Protein AF-A0A8D8NHU2-F1 (afdb_monomer)

InterPro domains:
  IPR006640 SprT-like [PF10263] (31-107)
  IPR044245 SprT-like domain-containing protein Spartan [PTHR21220] (20-112)

Nearest PDB structures (foldseek):
  6mdx-assembly1_A  TM=8.837E-01  e=3.643E-07  Homo sapiens
  6mdw-assembly1_A  TM=8.976E-01  e=1.066E-06  Homo sapiens
  8iu2-assembly1_A  TM=3.558E-01  e=1.413E+00  Homo sapiens
  8vwj-assembly1_S  TM=2.965E-01  e=3.163E+00  Autographa californica multiple nucleopolyhedrovirus

Organism: Culex pipiens (NCBI:txid7175)

Sequence (117 aa):
AQEYFIEELQTYVDPENNFEWKFVEVMPDLKAMFLRLDELFFQSRFKTKNFRVLWSQAIGKECTNRNFNDPTDGRYTIVLNETLLALRPRIEIISILLHEMIHAFLKLEGVQESNNG

Secondary structure (DSSP, 8-state):
------GGGGGGS-TT--GGGGS--SS--HHHHHHHHHHHHSTTTTTTS-EEEEEES-S-TT-SEEEEE-TTT--EEEEEEHHHHTTS-HHHHHHHHHHHHHHHHHHHTTPPPSS--

pLDDT: mean 77.93, std 16.71, range [37.31, 93.62]

Mean predicted aligned error: 9.89 Å

Foldseek 3Di:
DDDPPDVVVCVVVPPVPPCLQQDLDQDDDLVVLLCVCCVPPVVVPCVVAQEEEEEDCPPDPPDQWDWDQDPPPRYIYIYGYCVVPSRGGNNVVSVVSVVVVVVVNCVVVVHDDPDHD

Solvent-accessible surface area (backbone atoms only — not comparable to full-atom values): 7124 Å² total; per-residue (Å²): 129,88,71,86,78,60,68,74,62,45,76,78,44,62,88,85,66,65,62,69,55,68,37,60,48,77,67,68,64,56,58,62,51,51,55,50,48,27,52,75,77,49,77,43,61,57,78,85,47,69,66,46,63,47,79,33,74,84,51,59,97,89,43,65,57,51,59,47,60,41,91,86,78,62,29,43,34,44,34,37,18,38,82,76,47,39,80,35,34,44,49,60,57,51,52,53,52,52,53,54,46,50,58,53,48,39,52,73,73,68,51,85,70,94,65,88,108

Structure (mmCIF, N/CA/C/O backbone):
data_AF-A0A8D8NHU2-F1
#
_entry.id   AF-A0A8D8NHU2-F1
#
loop_
_atom_site.group_PDB
_atom_site.id
_atom_site.type_symbol
_atom_site.label_atom_id
_atom_site.label_alt_id
_atom_site.label_comp_id
_atom_site.label_asym_id
_atom_site.label_entity_id
_atom_site.label_seq_id
_atom_site.pdbx_PDB_ins_code
_atom_site.Cartn_x
_atom_site.Cartn_y
_atom_site.Cartn_z
_atom_site.occupancy
_atom_site.B_iso_or_equiv
_atom_site.auth_seq_id
_atom_site.auth_comp_id
_atom_site.auth_asym_id
_atom_site.auth_atom_id
_atom_site.pdbx_PDB_model_num
ATOM 1 N N . ALA A 1 1 ? 23.444 -23.519 4.426 1.00 37.31 1 ALA A N 1
ATOM 2 C CA . ALA A 1 1 ? 22.601 -23.015 5.524 1.00 37.31 1 ALA A CA 1
ATOM 3 C C . ALA A 1 1 ? 21.164 -23.268 5.107 1.00 37.31 1 ALA A C 1
ATOM 5 O O . ALA A 1 1 ? 20.836 -22.918 3.983 1.00 37.31 1 ALA A O 1
ATOM 6 N N . GLN A 1 2 ? 20.384 -23.990 5.913 1.00 41.81 2 GLN A N 1
ATOM 7 C CA . GLN A 1 2 ? 18.985 -24.299 5.608 1.00 41.81 2 GLN A CA 1
ATOM 8 C C . GLN A 1 2 ? 18.198 -22.989 5.566 1.00 41.81 2 GLN A C 1
ATOM 10 O O . GLN A 1 2 ? 18.001 -22.354 6.599 1.00 41.81 2 GLN A O 1
ATOM 15 N N . GLU A 1 3 ? 17.814 -22.565 4.365 1.00 42.53 3 GLU A N 1
ATOM 16 C CA . GLU A 1 3 ? 16.749 -21.584 4.200 1.00 42.53 3 GLU A CA 1
ATOM 17 C C . GLU A 1 3 ? 15.507 -22.154 4.885 1.00 42.53 3 GLU A C 1
ATOM 19 O O . GLU A 1 3 ? 15.159 -23.320 4.688 1.00 42.53 3 GLU A O 1
ATOM 24 N N . TYR A 1 4 ? 14.894 -21.352 5.754 1.00 46.06 4 TYR A N 1
ATOM 25 C CA . TYR A 1 4 ? 13.641 -21.682 6.417 1.00 46.06 4 TYR A CA 1
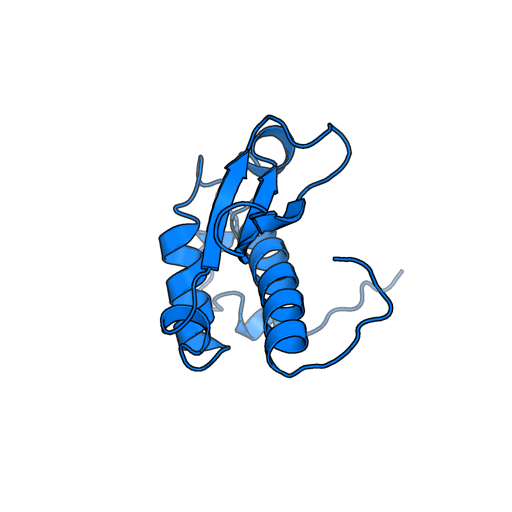ATOM 26 C C . TYR A 1 4 ? 12.557 -21.800 5.344 1.00 46.06 4 TYR A C 1
ATOM 28 O O . TYR A 1 4 ? 11.934 -20.821 4.942 1.00 46.06 4 TYR A O 1
ATOM 36 N N . PHE A 1 5 ? 12.406 -23.013 4.827 1.00 42.97 5 PHE A N 1
ATOM 37 C CA . PHE A 1 5 ? 11.417 -23.376 3.832 1.00 42.97 5 PHE A CA 1
ATOM 38 C C . PHE A 1 5 ? 10.072 -23.505 4.548 1.00 42.97 5 PHE A C 1
ATOM 40 O O . PHE A 1 5 ? 9.805 -24.505 5.210 1.00 42.97 5 PHE A O 1
ATOM 47 N N . ILE A 1 6 ? 9.265 -22.446 4.496 1.00 47.88 6 ILE A N 1
ATOM 48 C CA . ILE A 1 6 ? 7.920 -22.426 5.076 1.00 47.88 6 ILE A CA 1
ATOM 49 C C . ILE A 1 6 ? 6.957 -22.918 3.997 1.00 47.88 6 ILE A C 1
ATOM 51 O O . ILE A 1 6 ? 6.620 -22.184 3.067 1.00 47.88 6 ILE A O 1
ATOM 55 N N . GLU A 1 7 ? 6.543 -24.177 4.114 1.00 46.25 7 GLU A N 1
ATOM 56 C CA . GLU A 1 7 ? 5.639 -24.855 3.176 1.00 46.25 7 GLU A CA 1
ATOM 57 C C . GLU A 1 7 ? 4.301 -24.108 3.033 1.00 46.25 7 GLU A C 1
ATOM 59 O O . GLU A 1 7 ? 3.756 -24.009 1.937 1.00 46.25 7 GLU A O 1
ATOM 64 N N . GLU A 1 8 ? 3.813 -23.467 4.102 1.00 52.50 8 GLU A N 1
ATOM 65 C CA . GLU A 1 8 ? 2.536 -22.746 4.077 1.00 52.50 8 GLU A CA 1
ATOM 66 C C . GLU A 1 8 ? 2.543 -21.515 3.156 1.00 52.50 8 GLU A C 1
ATOM 68 O O . GLU A 1 8 ? 1.491 -21.151 2.619 1.00 52.50 8 GLU A O 1
ATOM 73 N N . LEU A 1 9 ? 3.712 -20.908 2.900 1.00 45.75 9 LEU A N 1
ATOM 74 C CA . LEU A 1 9 ? 3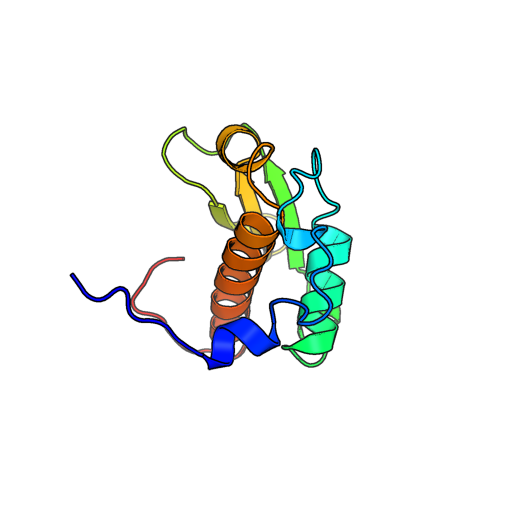.843 -19.803 1.942 1.00 45.75 9 LEU A CA 1
ATOM 75 C C . LEU A 1 9 ? 3.660 -20.267 0.491 1.00 45.75 9 LEU A C 1
ATOM 77 O O . LEU A 1 9 ? 3.298 -19.448 -0.353 1.00 45.75 9 LEU A O 1
ATOM 81 N N . GLN A 1 10 ? 3.828 -21.564 0.194 1.00 46.00 10 GLN A N 1
ATOM 82 C CA . GLN A 1 10 ? 3.517 -22.109 -1.130 1.00 46.00 10 GLN A CA 1
ATOM 83 C C . GLN A 1 10 ? 2.018 -22.100 -1.421 1.00 46.00 10 GLN A C 1
ATOM 85 O O . GLN A 1 10 ? 1.632 -22.040 -2.574 1.00 46.00 10 GLN A O 1
ATOM 90 N N . THR A 1 11 ? 1.149 -22.073 -0.413 1.00 45.34 11 THR A N 1
ATOM 91 C CA . THR A 1 11 ? -0.307 -22.031 -0.637 1.00 45.34 11 THR A CA 1
ATOM 92 C C . THR A 1 11 ? -0.771 -20.700 -1.246 1.00 45.34 11 THR A C 1
ATOM 94 O O . THR A 1 11 ? -1.815 -20.642 -1.890 1.00 45.34 11 THR A O 1
ATOM 97 N N . TYR A 1 12 ? 0.018 -19.632 -1.074 1.00 48.94 12 TYR A N 1
ATOM 98 C CA . TYR A 1 12 ? -0.173 -18.340 -1.748 1.00 48.94 12 TYR A CA 1
ATOM 99 C C . TYR A 1 12 ? 0.592 -18.237 -3.077 1.00 48.94 12 TYR A C 1
ATOM 101 O O . TYR A 1 12 ? 0.391 -17.281 -3.825 1.00 48.94 12 TYR A O 1
ATOM 109 N N . VAL A 1 13 ? 1.456 -19.210 -3.378 1.00 51.03 13 VAL A N 1
ATOM 110 C CA . VAL A 1 13 ? 2.155 -19.362 -4.656 1.00 51.03 13 VAL A CA 1
ATOM 111 C C . VAL A 1 13 ? 1.388 -20.403 -5.458 1.00 51.03 13 VAL A C 1
ATOM 113 O O . VAL A 1 13 ? 1.553 -21.596 -5.252 1.00 51.03 13 VAL A O 1
ATOM 116 N N . ASP A 1 14 ? 0.526 -19.933 -6.352 1.00 50.50 14 ASP A N 1
ATOM 117 C CA . ASP A 1 14 ? -0.308 -20.757 -7.230 1.00 50.50 14 ASP A CA 1
ATOM 118 C C . ASP A 1 14 ? 0.359 -22.100 -7.645 1.00 50.50 14 ASP A C 1
ATOM 120 O O . ASP A 1 14 ? 1.341 -22.094 -8.403 1.00 50.50 14 ASP A O 1
ATOM 124 N N . PRO A 1 15 ? -0.139 -23.254 -7.151 1.00 49.38 15 PRO A N 1
ATOM 125 C CA . PRO A 1 15 ? 0.436 -24.566 -7.438 1.00 49.38 15 PRO A CA 1
ATOM 126 C C . PRO A 1 15 ? 0.261 -24.991 -8.904 1.00 49.38 15 PRO A C 1
ATOM 128 O O . PRO A 1 15 ? 0.925 -25.934 -9.337 1.00 49.38 15 PRO A O 1
ATOM 131 N N . GLU A 1 16 ? -0.558 -24.284 -9.696 1.00 56.72 16 GLU A N 1
ATOM 132 C CA . GLU A 1 16 ? -0.659 -24.484 -11.148 1.00 56.72 16 GLU A CA 1
ATOM 133 C C . GLU A 1 16 ? 0.517 -23.865 -11.926 1.00 56.72 16 GLU A C 1
ATOM 135 O O . GLU A 1 16 ? 0.559 -23.937 -13.155 1.00 56.72 16 GLU A O 1
ATOM 140 N N . ASN A 1 17 ? 1.521 -23.314 -11.229 1.00 49.09 17 ASN A N 1
ATOM 141 C CA . ASN A 1 17 ? 2.738 -22.762 -11.827 1.00 49.09 17 ASN A CA 1
ATOM 142 C C . ASN A 1 17 ? 2.442 -21.599 -12.789 1.00 49.09 17 ASN A C 1
ATOM 144 O O . ASN A 1 17 ? 3.105 -21.430 -13.817 1.00 49.09 17 ASN A O 1
ATOM 148 N N . ASN A 1 18 ? 1.445 -20.778 -12.461 1.00 52.25 18 ASN A N 1
ATOM 149 C CA . ASN A 1 18 ? 1.209 -19.556 -13.202 1.00 52.25 18 ASN A CA 1
ATOM 150 C C . ASN A 1 18 ? 2.345 -18.571 -12.883 1.00 52.25 18 ASN A C 1
ATOM 152 O O . ASN A 1 18 ? 2.461 -18.065 -11.771 1.00 52.25 18 ASN A O 1
ATOM 156 N N . PHE A 1 19 ? 3.245 -18.328 -13.836 1.00 53.91 19 PHE A N 1
ATOM 157 C CA . PHE A 1 19 ? 4.436 -17.490 -13.636 1.00 53.91 19 PHE A CA 1
ATOM 158 C C . PHE A 1 19 ? 4.109 -16.008 -13.366 1.00 53.91 19 PHE A C 1
ATOM 160 O O . PHE A 1 19 ? 5.025 -15.258 -13.029 1.00 53.91 19 PHE A O 1
ATOM 167 N N . GLU A 1 20 ? 2.835 -15.598 -13.465 1.00 56.44 20 GLU A N 1
ATOM 168 C CA . GLU A 1 20 ? 2.280 -14.244 -13.232 1.00 56.44 20 GLU A CA 1
ATOM 169 C C . GLU A 1 20 ? 2.912 -13.510 -12.031 1.00 56.44 20 GLU A C 1
ATOM 171 O O . GLU A 1 20 ? 3.274 -12.341 -12.129 1.00 56.44 20 GLU A O 1
ATOM 176 N N . TRP A 1 21 ? 3.141 -14.204 -10.912 1.00 55.09 21 TRP A N 1
ATOM 177 C CA . TRP A 1 21 ? 3.675 -13.636 -9.661 1.00 55.09 21 TRP A CA 1
ATOM 178 C C . TRP A 1 21 ? 5.167 -13.273 -9.724 1.00 55.09 21 TRP A C 1
ATOM 180 O O . TRP A 1 21 ? 5.645 -12.446 -8.941 1.00 55.09 21 TRP A O 1
ATOM 190 N N . LYS A 1 22 ? 5.904 -13.906 -10.646 1.00 57.19 22 LYS A N 1
ATOM 191 C CA . LYS A 1 22 ? 7.327 -13.658 -10.921 1.00 57.19 22 LYS A CA 1
ATOM 192 C C . LYS A 1 22 ? 7.528 -12.631 -12.034 1.00 57.19 22 LYS A C 1
ATOM 194 O O . LYS A 1 22 ? 8.656 -12.170 -12.208 1.00 57.19 22 LYS A O 1
ATOM 199 N N . PHE A 1 23 ? 6.481 -12.279 -12.787 1.00 61.19 23 PHE A N 1
ATOM 200 C CA . PHE A 1 23 ? 6.604 -11.244 -13.805 1.00 61.19 23 PHE A CA 1
ATOM 201 C C . PHE A 1 23 ? 6.788 -9.877 -13.149 1.00 61.19 23 PHE A C 1
ATOM 203 O O . PHE A 1 23 ? 6.170 -9.533 -12.136 1.00 61.19 23 PHE A O 1
ATOM 210 N N . VAL A 1 24 ? 7.682 -9.101 -13.753 1.00 58.94 24 VAL A N 1
ATOM 211 C CA . VAL A 1 24 ? 7.808 -7.676 -13.481 1.00 58.94 24 VAL A CA 1
ATOM 212 C C . VAL A 1 24 ? 6.639 -7.007 -14.188 1.00 58.94 24 VAL A C 1
ATOM 214 O O . VAL A 1 24 ? 6.634 -6.871 -15.411 1.00 58.94 24 VAL A O 1
ATOM 217 N N . GLU A 1 25 ? 5.621 -6.643 -13.420 1.00 61.41 25 GLU A N 1
ATOM 218 C CA . GLU A 1 25 ? 4.555 -5.777 -13.901 1.00 61.41 25 GLU A CA 1
ATOM 219 C C . GLU A 1 25 ? 5.042 -4.333 -13.760 1.00 61.41 25 GLU A C 1
ATOM 221 O O . GLU A 1 25 ? 5.389 -3.890 -12.665 1.00 61.41 25 GLU A O 1
ATOM 226 N N . VAL A 1 26 ? 5.123 -3.599 -14.872 1.00 59.19 26 VAL A N 1
ATOM 227 C CA . VAL A 1 26 ? 5.523 -2.189 -14.835 1.00 59.19 26 VAL A CA 1
ATOM 228 C C . VAL A 1 26 ? 4.389 -1.402 -14.180 1.00 59.19 26 VAL A C 1
ATOM 230 O O . VAL A 1 26 ? 3.341 -1.221 -14.790 1.00 59.19 26 VAL A O 1
ATOM 233 N N . MET A 1 27 ? 4.611 -0.933 -12.948 1.00 66.38 27 MET A N 1
ATOM 234 C CA . MET A 1 27 ? 3.669 -0.124 -12.159 1.00 66.38 27 MET A CA 1
ATOM 235 C C . MET A 1 27 ? 2.287 -0.778 -11.955 1.00 66.38 27 MET A C 1
ATOM 237 O O . MET A 1 27 ? 1.293 -0.302 -12.511 1.00 66.38 27 MET A O 1
ATOM 241 N N . PRO A 1 28 ? 2.179 -1.825 -11.116 1.00 76.00 28 PRO A N 1
ATOM 242 C CA . PRO A 1 28 ? 0.886 -2.433 -10.829 1.00 76.00 28 PRO A CA 1
ATOM 243 C C . PRO A 1 28 ? -0.059 -1.434 -10.143 1.00 76.00 28 PRO A C 1
ATOM 245 O O . PRO A 1 28 ? 0.371 -0.530 -9.408 1.00 76.00 28 PRO A O 1
ATOM 248 N N . ASP A 1 29 ? -1.364 -1.606 -10.370 1.00 86.81 29 ASP A N 1
ATOM 249 C CA . ASP A 1 29 ? -2.407 -0.783 -9.752 1.00 86.81 29 ASP A CA 1
ATOM 250 C C . ASP A 1 29 ? -2.485 -1.062 -8.241 1.00 86.81 29 ASP A C 1
ATOM 252 O O . ASP A 1 29 ? -3.199 -1.954 -7.771 1.00 86.81 29 ASP A O 1
ATOM 256 N N . LEU A 1 30 ? -1.751 -0.261 -7.461 1.00 88.75 30 LEU A N 1
ATOM 257 C CA . LEU A 1 30 ? -1.706 -0.378 -6.003 1.00 88.75 30 LEU A CA 1
ATOM 258 C C . LEU A 1 30 ? -3.075 -0.244 -5.353 1.00 88.75 30 LEU A C 1
ATOM 260 O O . LEU A 1 30 ? -3.323 -0.877 -4.327 1.00 88.75 30 LEU A O 1
ATOM 264 N N . LYS A 1 31 ? -3.971 0.568 -5.921 1.00 89.88 31 LYS A N 1
ATOM 265 C CA . LYS A 1 31 ? -5.302 0.758 -5.348 1.00 89.88 31 LYS A CA 1
ATOM 266 C C . LYS A 1 31 ? -6.126 -0.512 -5.517 1.00 89.88 31 LYS A C 1
ATOM 268 O O . LYS A 1 31 ? -6.771 -0.938 -4.560 1.00 89.88 31 LYS A O 1
ATOM 273 N N . ALA A 1 32 ? -6.088 -1.127 -6.697 1.00 89.44 32 ALA A N 1
ATOM 274 C CA . ALA A 1 32 ? -6.754 -2.403 -6.935 1.00 89.44 32 ALA A CA 1
ATOM 275 C C . ALA A 1 32 ? -6.177 -3.514 -6.042 1.00 89.44 32 ALA A C 1
ATOM 277 O O . ALA A 1 32 ? -6.942 -4.244 -5.408 1.00 89.44 32 ALA A O 1
ATOM 278 N N . MET A 1 33 ? -4.846 -3.595 -5.922 1.00 89.62 33 MET A N 1
ATOM 279 C CA . MET A 1 33 ? -4.177 -4.550 -5.031 1.00 89.62 33 MET A CA 1
ATOM 280 C C . MET A 1 33 ? -4.603 -4.361 -3.574 1.00 89.62 33 MET A C 1
ATOM 282 O O . MET A 1 33 ? -5.017 -5.321 -2.930 1.00 89.62 33 MET A O 1
ATOM 286 N N . PHE A 1 34 ? -4.572 -3.126 -3.072 1.00 92.19 34 PHE A N 1
ATOM 287 C CA . PHE A 1 34 ? -4.987 -2.799 -1.710 1.00 92.19 34 PHE A CA 1
ATOM 288 C C . PHE A 1 34 ? -6.438 -3.205 -1.445 1.00 92.19 34 PHE A C 1
ATOM 290 O O . PHE A 1 34 ? -6.716 -3.873 -0.456 1.00 92.19 34 PHE A O 1
ATOM 297 N N . LEU A 1 35 ? -7.367 -2.854 -2.343 1.00 90.62 35 LEU A N 1
ATOM 298 C CA . LEU A 1 35 ? -8.781 -3.209 -2.189 1.00 90.62 35 LEU A CA 1
ATOM 299 C C . LEU A 1 35 ? -9.000 -4.725 -2.197 1.00 90.62 35 LEU A C 1
ATOM 301 O O . LEU A 1 35 ? -9.850 -5.222 -1.457 1.00 90.62 35 LEU A O 1
ATOM 305 N N . ARG A 1 36 ? -8.232 -5.456 -3.013 1.00 90.38 36 ARG A N 1
ATOM 306 C CA . ARG A 1 36 ? -8.294 -6.917 -3.060 1.00 90.38 36 ARG A CA 1
ATOM 307 C C . ARG A 1 36 ? -7.751 -7.548 -1.781 1.00 90.38 36 ARG A C 1
ATOM 309 O O . ARG A 1 36 ? -8.383 -8.451 -1.243 1.00 90.38 36 ARG A O 1
ATOM 316 N N . LEU A 1 37 ? -6.615 -7.069 -1.280 1.00 90.81 37 LEU A N 1
ATOM 317 C CA . LEU A 1 37 ? -6.033 -7.533 -0.018 1.00 90.81 37 LEU A CA 1
ATOM 318 C C . LEU A 1 37 ? -6.940 -7.202 1.179 1.00 90.81 37 LEU A C 1
ATOM 320 O O . LEU A 1 37 ? -7.111 -8.042 2.057 1.00 90.81 37 LEU A O 1
ATOM 324 N N . ASP A 1 38 ? -7.573 -6.024 1.194 1.00 93.62 38 ASP A N 1
ATOM 325 C CA . ASP A 1 38 ? -8.533 -5.616 2.231 1.00 93.62 38 ASP A CA 1
ATOM 326 C C . ASP A 1 38 ? -9.748 -6.553 2.272 1.00 93.62 38 ASP A C 1
ATOM 328 O O . ASP A 1 38 ? -10.177 -6.997 3.338 1.00 93.62 38 ASP A O 1
ATOM 332 N N . GLU A 1 39 ? -10.279 -6.911 1.103 1.00 91.38 39 GLU A N 1
ATOM 333 C CA . GLU A 1 39 ? -11.374 -7.873 0.993 1.00 91.38 39 GLU A CA 1
ATOM 334 C C . GLU A 1 39 ? -10.980 -9.273 1.484 1.00 91.38 39 GLU A C 1
ATOM 336 O O . GLU A 1 39 ? -11.748 -9.886 2.223 1.00 91.38 39 GLU A O 1
ATOM 341 N N . LEU A 1 40 ? -9.796 -9.763 1.103 1.00 89.88 40 LEU A N 1
ATOM 342 C CA . LEU A 1 40 ? -9.344 -11.121 1.421 1.00 89.88 40 LEU A CA 1
ATOM 343 C C . LEU A 1 40 ? -8.927 -11.298 2.886 1.00 89.88 40 LEU A C 1
ATOM 345 O O . LEU A 1 40 ? -9.266 -12.312 3.493 1.00 89.88 40 LEU A O 1
ATOM 349 N N . PHE A 1 41 ? -8.187 -10.339 3.447 1.00 92.06 41 PHE A N 1
ATOM 350 C CA . PHE A 1 41 ? -7.486 -10.525 4.724 1.00 92.06 41 PHE A CA 1
ATOM 351 C C . PHE A 1 41 ? -7.993 -9.631 5.854 1.00 92.06 41 PHE A C 1
ATOM 353 O O . PHE A 1 41 ? -7.834 -9.979 7.021 1.00 92.06 41 PHE A O 1
ATOM 360 N N . PHE A 1 42 ? -8.637 -8.508 5.533 1.00 92.50 42 PHE A N 1
ATOM 361 C CA . PHE A 1 42 ? -9.018 -7.497 6.524 1.00 92.50 42 PHE A CA 1
ATOM 362 C C . PHE A 1 42 ? -10.523 -7.244 6.578 1.00 92.50 42 PHE A C 1
ATOM 364 O O . PHE A 1 42 ? -10.950 -6.240 7.135 1.00 92.50 42 PHE A O 1
ATOM 371 N N . GLN A 1 43 ? -11.347 -8.146 6.031 1.00 92.88 43 GLN A N 1
ATOM 372 C CA . GLN A 1 43 ? -12.814 -8.085 6.114 1.00 92.88 43 GLN A CA 1
ATOM 373 C C . GLN A 1 43 ? -13.396 -6.744 5.623 1.00 92.88 43 GLN A C 1
ATOM 375 O O . GLN A 1 43 ? -14.407 -6.265 6.139 1.00 92.88 43 GLN A O 1
ATOM 380 N N . SER A 1 44 ? -12.755 -6.114 4.628 1.00 92.38 44 SER A N 1
ATOM 381 C CA . SER A 1 44 ? -13.131 -4.789 4.111 1.00 92.38 44 SER A CA 1
ATOM 382 C C . SER A 1 44 ? -13.138 -3.662 5.163 1.00 92.38 44 SER A C 1
ATOM 384 O O . SER A 1 44 ? -13.873 -2.676 5.028 1.00 92.38 44 SER A O 1
ATOM 386 N N . ARG A 1 45 ? -12.351 -3.788 6.239 1.00 89.50 45 ARG A N 1
ATOM 387 C CA . ARG A 1 45 ? -12.305 -2.805 7.335 1.00 89.50 45 ARG A CA 1
ATOM 388 C C . ARG A 1 45 ? -11.714 -1.474 6.875 1.00 89.50 45 ARG A C 1
ATOM 390 O O . ARG A 1 45 ? -12.115 -0.430 7.398 1.00 89.50 45 ARG A O 1
ATOM 397 N N . PHE A 1 46 ? -10.853 -1.480 5.855 1.00 88.31 46 PHE A N 1
ATOM 398 C CA . PHE A 1 46 ? -10.258 -0.259 5.318 1.00 88.31 46 PHE A CA 1
ATOM 399 C C . PHE A 1 46 ? -11.212 0.545 4.420 1.00 88.31 46 PHE A C 1
ATOM 401 O O . PHE A 1 46 ? -11.139 1.773 4.438 1.00 88.31 46 PHE A O 1
ATOM 408 N N . LYS A 1 47 ? -12.166 -0.087 3.712 1.00 78.75 47 LYS A N 1
ATOM 409 C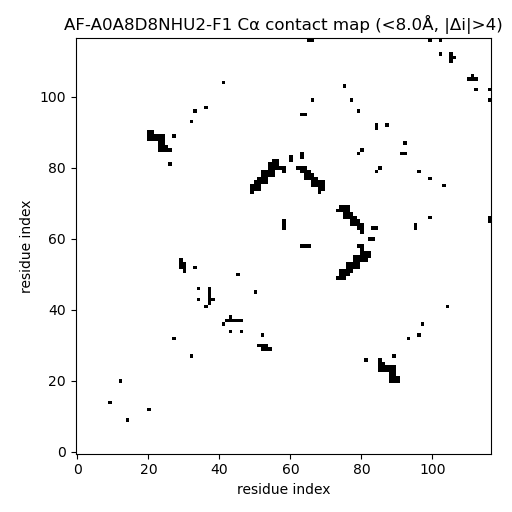 CA . LYS A 1 47 ? -13.158 0.616 2.854 1.00 78.75 47 LYS A CA 1
ATOM 410 C C . LYS A 1 47 ? -13.979 1.684 3.579 1.00 78.75 47 LYS A C 1
ATOM 412 O O . LYS A 1 47 ? -14.398 2.661 2.968 1.00 78.75 47 LYS A O 1
ATOM 417 N N . THR A 1 48 ? -14.238 1.495 4.871 1.00 69.88 48 THR A N 1
ATOM 418 C CA . THR A 1 48 ? -15.045 2.433 5.676 1.00 69.88 48 THR A CA 1
ATOM 419 C C . THR A 1 48 ? -14.251 3.638 6.185 1.00 69.88 48 THR A C 1
ATOM 421 O O . THR A 1 48 ? -14.812 4.530 6.824 1.00 69.88 48 THR A O 1
ATOM 424 N N . LYS A 1 49 ? -12.939 3.666 5.943 1.00 71.75 49 LYS A N 1
ATOM 425 C CA . LYS A 1 49 ? -12.001 4.616 6.533 1.00 71.75 49 LYS A CA 1
ATOM 426 C C . LYS A 1 49 ? -11.244 5.375 5.446 1.00 71.75 49 LYS A C 1
ATOM 428 O O . LYS A 1 49 ? -11.086 4.915 4.320 1.00 71.75 49 LYS A O 1
ATOM 433 N N . ASN A 1 50 ? -10.758 6.561 5.801 1.00 83.06 50 ASN A N 1
ATOM 434 C CA . ASN A 1 50 ? -9.956 7.379 4.902 1.00 83.06 50 ASN A CA 1
ATOM 435 C C . ASN A 1 50 ? -8.538 6.774 4.853 1.00 83.06 50 ASN A C 1
ATOM 437 O O . ASN A 1 50 ? -7.722 7.053 5.732 1.00 83.06 50 ASN A O 1
ATOM 441 N N . PHE A 1 51 ? -8.281 5.912 3.861 1.00 90.19 51 PHE A N 1
ATOM 442 C CA . PHE A 1 51 ? -6.975 5.313 3.550 1.00 90.19 51 PHE A CA 1
ATOM 443 C C . PHE A 1 51 ? -6.536 5.677 2.134 1.00 90.19 51 PHE A C 1
ATOM 445 O O . PHE A 1 51 ? -7.363 5.855 1.236 1.00 90.19 51 PHE A O 1
ATOM 452 N N . ARG A 1 52 ? -5.223 5.775 1.921 1.00 91.44 52 ARG A N 1
ATOM 453 C CA . ARG A 1 52 ? -4.637 6.009 0.600 1.00 91.44 52 ARG A CA 1
ATOM 454 C C . ARG A 1 52 ? -3.373 5.185 0.415 1.00 91.44 52 ARG A C 1
ATOM 456 O O . ARG A 1 52 ? -2.550 5.105 1.315 1.00 91.44 52 ARG A O 1
ATOM 463 N N . VAL A 1 53 ? -3.213 4.635 -0.781 1.00 92.75 53 VAL A N 1
ATOM 464 C CA . VAL A 1 53 ? -1.982 3.987 -1.231 1.00 92.75 53 VAL A CA 1
ATOM 465 C C . VAL A 1 53 ? -1.529 4.653 -2.526 1.00 92.75 53 VAL A C 1
ATOM 467 O O . VAL A 1 53 ? -2.367 4.929 -3.389 1.00 92.75 53 VAL A O 1
ATOM 470 N N . LEU A 1 54 ? -0.242 4.979 -2.650 1.00 92.94 54 LEU A N 1
ATOM 471 C CA . LEU A 1 54 ? 0.299 5.612 -3.857 1.00 92.94 54 LEU A CA 1
ATOM 472 C C . LEU A 1 54 ? 1.781 5.298 -4.089 1.00 92.94 54 LEU A C 1
ATOM 474 O O . LEU A 1 54 ? 2.530 5.016 -3.155 1.00 92.94 54 LEU A O 1
ATOM 478 N N . TRP A 1 55 ? 2.195 5.400 -5.350 1.00 91.81 55 TRP A N 1
ATOM 479 C CA . TRP A 1 55 ? 3.596 5.382 -5.768 1.00 91.81 55 TRP A CA 1
ATOM 480 C C . TRP A 1 55 ? 4.254 6.748 -5.556 1.00 91.81 55 TRP A C 1
ATOM 482 O O . TRP A 1 55 ? 3.622 7.784 -5.767 1.00 91.81 55 TRP A O 1
ATOM 492 N N . SER A 1 56 ? 5.529 6.763 -5.168 1.00 90.50 56 SER A N 1
ATOM 493 C CA . SER A 1 56 ? 6.326 7.990 -5.099 1.00 90.50 56 SER A CA 1
ATOM 494 C C . SER A 1 56 ? 7.788 7.754 -5.456 1.00 90.50 56 SER A C 1
ATOM 496 O O . SER A 1 56 ? 8.426 6.836 -4.944 1.00 90.50 56 SER A O 1
ATOM 498 N N . GLN A 1 57 ? 8.340 8.652 -6.271 1.00 87.25 57 GLN A N 1
ATOM 499 C CA . GLN A 1 57 ? 9.775 8.734 -6.570 1.00 87.25 57 GLN A CA 1
ATOM 500 C C . GLN A 1 57 ? 10.543 9.586 -5.543 1.00 87.25 57 GLN A C 1
ATOM 502 O O . GLN A 1 57 ? 11.770 9.586 -5.526 1.00 87.25 57 GLN A O 1
ATOM 507 N N . ALA A 1 58 ? 9.828 10.327 -4.687 1.00 83.56 58 ALA A N 1
ATOM 508 C CA . ALA A 1 58 ? 10.405 11.264 -3.721 1.00 83.56 58 ALA A CA 1
ATOM 509 C C . ALA A 1 58 ? 10.734 10.619 -2.362 1.00 83.56 58 ALA A C 1
ATOM 511 O O . ALA A 1 58 ? 11.248 11.293 -1.465 1.00 83.56 58 ALA A O 1
ATOM 512 N N . ILE A 1 59 ? 10.436 9.327 -2.181 1.00 80.56 59 ILE A N 1
ATOM 513 C CA . ILE A 1 59 ? 10.921 8.578 -1.019 1.00 80.56 59 ILE A CA 1
ATOM 514 C C . ILE A 1 59 ? 12.432 8.383 -1.205 1.00 80.56 59 ILE A C 1
ATOM 516 O O . ILE A 1 59 ? 12.889 8.014 -2.284 1.00 80.56 59 ILE A O 1
ATOM 520 N N . GLY A 1 60 ? 13.217 8.691 -0.167 1.00 72.94 60 GLY A N 1
ATOM 521 C CA . GLY A 1 60 ? 14.680 8.612 -0.211 1.00 72.94 60 GLY A CA 1
ATOM 522 C C . GLY A 1 60 ? 15.199 7.254 -0.705 1.00 72.94 60 GLY A C 1
ATOM 523 O O . GLY A 1 60 ? 14.510 6.241 -0.615 1.00 72.94 60 GLY A O 1
ATOM 524 N N . LYS A 1 61 ? 16.440 7.239 -1.206 1.00 73.31 61 LYS A N 1
ATOM 525 C CA . LYS A 1 61 ? 17.045 6.098 -1.925 1.00 73.31 61 LYS A CA 1
ATOM 526 C C . LYS A 1 61 ? 17.142 4.783 -1.134 1.00 73.31 61 LYS A C 1
ATOM 528 O O . LYS A 1 61 ? 17.360 3.751 -1.749 1.00 73.31 61 LYS A O 1
ATOM 533 N N . GLU A 1 62 ? 16.963 4.820 0.184 1.00 80.25 62 GLU A N 1
ATOM 534 C CA . GLU A 1 62 ? 17.187 3.682 1.088 1.00 80.25 62 GLU A CA 1
ATOM 535 C C . GLU A 1 62 ? 15.892 3.075 1.662 1.00 80.25 62 GLU A C 1
ATOM 537 O O . GLU A 1 62 ? 15.957 2.149 2.464 1.00 80.25 62 GLU A O 1
ATOM 542 N N . CYS A 1 63 ? 14.707 3.589 1.306 1.00 84.00 63 CYS A N 1
ATOM 543 C CA . CYS A 1 63 ? 13.440 3.116 1.878 1.00 84.00 63 CYS A CA 1
ATOM 544 C C . CYS A 1 63 ? 12.484 2.646 0.782 1.00 84.00 63 CYS A C 1
ATOM 546 O O . CYS A 1 63 ? 12.156 3.416 -0.122 1.00 84.00 63 CYS A O 1
ATOM 548 N N . THR A 1 64 ? 11.994 1.411 0.887 1.00 87.06 64 THR A N 1
ATOM 549 C CA . THR A 1 64 ? 11.002 0.822 -0.028 1.00 87.06 64 THR A CA 1
ATOM 550 C C . THR A 1 64 ? 9.605 1.404 0.146 1.00 87.06 64 THR A C 1
ATOM 552 O O . THR A 1 64 ? 8.824 1.415 -0.801 1.00 87.06 64 THR A O 1
ATOM 555 N N . ASN A 1 65 ? 9.287 1.91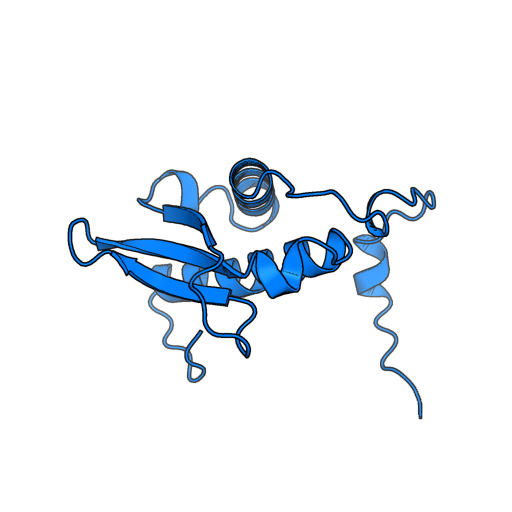2 1.332 1.00 91.88 65 ASN A N 1
ATOM 556 C CA . ASN A 1 65 ? 7.975 2.437 1.679 1.00 91.88 65 ASN A CA 1
ATOM 557 C C . ASN A 1 65 ? 8.078 3.523 2.757 1.00 91.88 65 ASN A C 1
ATOM 559 O O . ASN A 1 65 ? 9.139 3.755 3.343 1.00 91.88 65 ASN A O 1
ATOM 563 N N . ARG A 1 66 ? 6.966 4.226 2.976 1.00 90.50 66 ARG A N 1
ATOM 564 C CA . ARG A 1 66 ? 6.768 5.154 4.089 1.00 90.50 66 ARG A CA 1
ATOM 565 C C . ARG A 1 66 ? 5.284 5.304 4.391 1.00 90.50 66 ARG A C 1
ATOM 567 O O . ARG A 1 66 ? 4.498 5.523 3.469 1.00 90.50 66 ARG A O 1
ATOM 574 N N . ASN A 1 67 ? 4.940 5.341 5.675 1.00 90.31 67 ASN A N 1
ATOM 575 C CA . ASN A 1 67 ? 3.574 5.577 6.124 1.00 90.31 67 ASN A CA 1
ATOM 576 C C . ASN A 1 67 ? 3.452 6.871 6.918 1.00 90.31 67 ASN A C 1
ATOM 578 O O . ASN A 1 67 ? 4.360 7.258 7.654 1.00 90.31 67 ASN A O 1
ATOM 582 N N . PHE A 1 68 ? 2.312 7.544 6.800 1.00 88.75 68 PHE A N 1
ATOM 583 C CA . PHE A 1 68 ? 2.001 8.709 7.624 1.00 88.75 68 PHE A CA 1
ATOM 584 C C . PHE A 1 68 ? 0.505 9.012 7.627 1.00 88.75 68 PHE A C 1
ATOM 586 O O . PHE A 1 68 ? -0.232 8.614 6.730 1.00 88.75 68 PHE A O 1
ATOM 593 N N . ASN A 1 69 ? 0.058 9.768 8.628 1.00 88.25 69 ASN A N 1
ATOM 594 C CA . ASN A 1 69 ? -1.245 10.420 8.578 1.00 88.25 69 ASN A CA 1
ATOM 595 C C . ASN A 1 69 ? -1.089 11.761 7.856 1.00 88.25 69 ASN A C 1
ATOM 597 O O . ASN A 1 69 ? -0.244 12.569 8.244 1.00 88.25 69 ASN A O 1
ATOM 601 N N . ASP A 1 70 ? -1.894 11.998 6.824 1.00 85.38 70 ASP A N 1
ATOM 602 C CA . ASP A 1 70 ? -1.968 13.279 6.134 1.00 85.38 70 ASP A CA 1
ATOM 603 C C . ASP A 1 70 ? -2.289 14.383 7.158 1.00 85.38 70 ASP A C 1
ATOM 605 O O . ASP A 1 70 ? -3.300 14.296 7.861 1.00 85.38 70 ASP A O 1
ATOM 609 N N . PRO A 1 71 ? -1.476 15.446 7.252 1.00 83.12 71 PRO A N 1
ATOM 610 C CA . PRO A 1 71 ? -1.687 16.498 8.244 1.00 83.12 71 PRO A CA 1
ATOM 611 C C . PRO A 1 71 ? -2.959 17.319 7.984 1.00 83.12 71 PRO A C 1
ATOM 613 O O . PRO A 1 71 ? -3.440 18.001 8.883 1.00 83.12 71 PRO A O 1
ATOM 616 N N . THR A 1 72 ? -3.499 17.275 6.762 1.00 84.50 72 THR A N 1
ATOM 617 C CA . THR A 1 72 ? -4.664 18.070 6.352 1.00 84.50 72 THR A CA 1
ATOM 618 C C . THR A 1 72 ? -5.996 17.391 6.670 1.00 84.50 72 THR A C 1
ATOM 620 O O . THR A 1 72 ? -6.911 18.059 7.138 1.00 84.50 72 THR A O 1
ATOM 623 N N . ASP A 1 73 ? -6.129 16.088 6.407 1.00 85.12 73 ASP A N 1
ATOM 624 C CA . ASP A 1 73 ? -7.395 15.347 6.542 1.00 85.12 73 ASP A CA 1
ATOM 625 C C . ASP A 1 73 ? -7.295 14.128 7.482 1.00 85.12 73 ASP A C 1
ATOM 627 O O . ASP A 1 73 ? -8.273 13.402 7.663 1.00 85.12 73 ASP A O 1
ATOM 631 N N . GLY A 1 74 ? -6.127 13.895 8.092 1.00 83.50 74 GLY A N 1
ATOM 632 C CA . GLY A 1 74 ? -5.875 12.776 8.999 1.00 83.50 74 GLY A CA 1
ATOM 633 C C . GLY A 1 74 ? -5.859 11.405 8.318 1.00 83.50 74 GLY A C 1
ATOM 634 O O . GLY A 1 74 ? -5.814 10.391 9.015 1.00 83.50 74 GLY A O 1
ATOM 635 N N . ARG A 1 75 ? -5.910 11.345 6.981 1.00 88.38 75 ARG A N 1
ATOM 636 C CA . ARG A 1 75 ? -5.927 10.094 6.217 1.00 88.38 75 ARG A CA 1
ATOM 637 C C . ARG A 1 75 ? -4.622 9.334 6.375 1.00 88.38 75 ARG A C 1
ATOM 639 O O . ARG A 1 75 ? -3.550 9.878 6.127 1.00 88.38 75 ARG A O 1
ATOM 646 N N . TYR A 1 76 ? -4.708 8.048 6.691 1.00 89.75 76 TYR A N 1
ATOM 647 C CA . TYR A 1 76 ? -3.526 7.195 6.705 1.00 89.75 76 TYR A CA 1
ATOM 648 C C . TYR A 1 76 ? -3.096 6.898 5.262 1.00 89.75 76 TYR A C 1
ATOM 650 O O . TYR A 1 76 ? -3.865 6.341 4.473 1.00 89.75 76 TYR A O 1
ATOM 658 N N . THR A 1 77 ? -1.883 7.310 4.904 1.00 92.12 77 THR A N 1
ATOM 659 C CA . THR A 1 77 ? -1.303 7.145 3.573 1.00 92.12 77 THR A CA 1
ATOM 660 C C . THR A 1 77 ? -0.114 6.190 3.638 1.00 92.12 77 THR A C 1
ATOM 662 O O . THR A 1 77 ? 0.836 6.437 4.378 1.00 92.12 77 THR A O 1
ATOM 665 N N . ILE A 1 78 ? -0.169 5.136 2.824 1.00 93.19 78 ILE A N 1
ATOM 666 C CA . ILE A 1 78 ? 0.929 4.210 2.532 1.00 93.19 78 ILE A CA 1
ATOM 667 C C . ILE A 1 78 ? 1.563 4.653 1.215 1.00 93.19 78 ILE A C 1
ATOM 669 O O . ILE A 1 78 ? 0.882 4.778 0.193 1.00 93.19 78 ILE A O 1
ATOM 673 N N . VAL A 1 79 ? 2.865 4.902 1.223 1.00 93.19 79 VAL A N 1
ATOM 674 C CA . VAL A 1 79 ? 3.610 5.305 0.031 1.00 93.19 79 VAL A CA 1
ATOM 675 C C . VAL A 1 79 ? 4.644 4.241 -0.289 1.00 93.19 79 VAL A C 1
ATOM 677 O O . VAL A 1 79 ? 5.460 3.914 0.568 1.00 93.19 79 VAL A O 1
ATOM 680 N N . LEU A 1 80 ? 4.638 3.732 -1.521 1.00 93.06 80 LEU A N 1
ATOM 681 C CA . LEU A 1 80 ? 5.647 2.795 -2.015 1.00 93.06 80 LEU A CA 1
ATOM 682 C C . LEU A 1 80 ? 6.651 3.505 -2.930 1.00 93.06 80 LEU A C 1
ATOM 684 O O . LEU A 1 80 ? 6.281 4.371 -3.727 1.00 93.06 80 LEU A O 1
ATOM 688 N N . ASN A 1 81 ? 7.930 3.151 -2.802 1.00 92.31 81 ASN A N 1
ATOM 689 C CA . ASN A 1 81 ? 9.024 3.763 -3.547 1.00 92.31 81 ASN A CA 1
ATOM 690 C C . ASN A 1 81 ? 9.068 3.218 -4.974 1.00 92.31 81 ASN A C 1
ATOM 692 O O . ASN A 1 81 ? 9.525 2.103 -5.216 1.00 92.31 81 ASN A O 1
ATOM 696 N N . GLU A 1 82 ? 8.624 4.033 -5.923 1.00 89.75 82 GLU A N 1
ATOM 697 C CA . GLU A 1 82 ? 8.583 3.669 -7.338 1.00 89.75 82 GLU A CA 1
ATOM 698 C C . GLU A 1 82 ? 9.985 3.355 -7.878 1.00 89.75 82 GLU A C 1
ATOM 700 O O . GLU A 1 82 ? 10.179 2.342 -8.541 1.00 89.75 82 GLU A O 1
ATOM 705 N N . THR A 1 83 ? 10.990 4.157 -7.517 1.00 87.44 83 THR A N 1
ATOM 706 C CA . THR A 1 83 ? 12.372 3.998 -7.995 1.00 87.44 83 THR A CA 1
ATOM 707 C C . THR A 1 83 ? 12.972 2.646 -7.605 1.00 87.44 83 THR A C 1
ATOM 709 O O . THR A 1 83 ? 13.741 2.068 -8.370 1.00 87.44 83 THR A O 1
ATOM 712 N N . LEU A 1 84 ? 12.635 2.136 -6.416 1.00 86.88 84 LEU A N 1
ATOM 713 C CA . LEU A 1 84 ? 13.170 0.869 -5.910 1.00 86.88 84 LEU A CA 1
ATOM 714 C C . LEU A 1 84 ? 12.319 -0.347 -6.290 1.00 86.88 84 LEU A C 1
ATOM 716 O O . LEU A 1 84 ? 12.854 -1.456 -6.350 1.00 86.88 84 LEU A O 1
ATOM 720 N N . LEU A 1 85 ? 11.015 -0.154 -6.513 1.00 86.44 85 LEU A N 1
ATOM 721 C CA . LEU A 1 85 ? 10.046 -1.245 -6.633 1.00 86.44 85 LEU A CA 1
ATOM 722 C C . LEU A 1 85 ? 9.461 -1.424 -8.037 1.00 86.44 85 LEU A C 1
ATOM 724 O O . LEU A 1 85 ? 8.977 -2.511 -8.331 1.00 86.44 85 LEU A O 1
ATOM 728 N N . ALA A 1 86 ? 9.533 -0.430 -8.929 1.00 78.56 86 ALA A N 1
ATOM 729 C CA . ALA A 1 86 ? 8.894 -0.504 -10.251 1.00 78.56 86 ALA A CA 1
ATOM 730 C C . ALA A 1 86 ? 9.410 -1.650 -11.142 1.00 78.56 86 ALA A C 1
ATOM 732 O O . ALA A 1 86 ? 8.707 -2.074 -12.055 1.00 78.56 86 ALA A O 1
ATOM 733 N N . LEU A 1 87 ? 10.628 -2.144 -10.890 1.00 79.06 87 LEU A N 1
ATOM 734 C CA . LEU A 1 87 ? 11.233 -3.272 -11.611 1.00 79.06 87 LEU A CA 1
ATOM 735 C C . LEU A 1 87 ? 11.295 -4.559 -10.781 1.00 79.06 87 LEU A C 1
ATOM 737 O O . LEU A 1 87 ? 11.942 -5.527 -11.185 1.00 79.06 87 LEU A O 1
ATOM 741 N N . ARG A 1 88 ? 10.674 -4.574 -9.599 1.00 83.56 88 ARG A N 1
ATOM 742 C CA . ARG A 1 88 ? 10.639 -5.75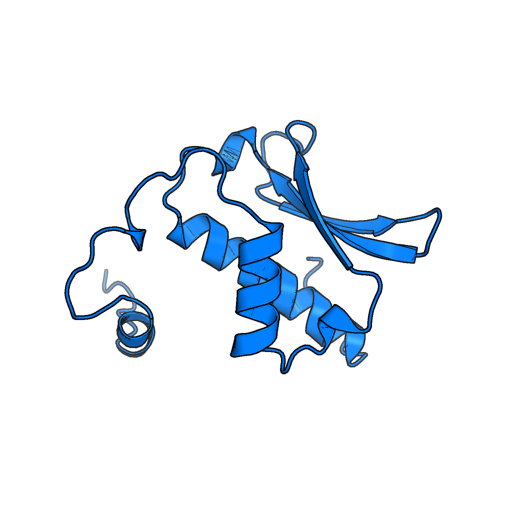9 -8.747 1.00 83.56 88 ARG A CA 1
ATOM 743 C C . ARG A 1 88 ? 9.519 -6.703 -9.178 1.00 83.56 88 ARG A C 1
ATOM 745 O O . ARG A 1 88 ? 8.532 -6.263 -9.769 1.00 83.56 88 ARG A O 1
ATOM 752 N N . PRO A 1 89 ? 9.652 -8.005 -8.888 1.00 81.25 89 PRO A N 1
ATOM 753 C CA . PRO A 1 89 ? 8.562 -8.948 -9.076 1.00 81.25 89 PRO A CA 1
ATOM 754 C C . PRO A 1 89 ? 7.306 -8.490 -8.335 1.00 81.25 89 PRO A C 1
ATOM 756 O O . PRO A 1 89 ? 7.383 -7.980 -7.214 1.00 81.25 89 PRO A O 1
ATOM 759 N N . ARG A 1 90 ? 6.136 -8.745 -8.925 1.00 82.00 90 ARG A N 1
ATOM 760 C CA . ARG A 1 90 ? 4.839 -8.392 -8.331 1.00 82.00 90 ARG A CA 1
ATOM 761 C C . ARG A 1 90 ? 4.683 -8.889 -6.888 1.00 82.00 90 ARG A C 1
ATOM 763 O O . ARG A 1 90 ? 4.102 -8.185 -6.063 1.00 82.00 90 ARG A O 1
ATOM 770 N N . ILE A 1 91 ? 5.228 -10.065 -6.565 1.00 82.12 91 ILE A N 1
ATOM 771 C CA . ILE A 1 91 ? 5.179 -10.630 -5.209 1.00 82.12 91 ILE A CA 1
ATOM 772 C C . ILE A 1 91 ? 5.887 -9.762 -4.157 1.00 82.12 91 ILE A C 1
ATOM 774 O O . ILE A 1 91 ? 5.398 -9.671 -3.034 1.00 82.12 91 ILE A O 1
ATOM 778 N N . GLU A 1 92 ? 6.977 -9.069 -4.504 1.00 85.81 92 GLU A N 1
ATOM 779 C CA . GLU A 1 92 ? 7.646 -8.162 -3.561 1.00 85.81 92 GLU A CA 1
ATOM 780 C C . GLU A 1 92 ? 6.746 -6.969 -3.228 1.00 85.81 92 GLU A C 1
ATOM 782 O O . GLU A 1 92 ? 6.603 -6.597 -2.065 1.00 85.81 92 GLU A O 1
ATOM 787 N N . ILE A 1 93 ? 6.068 -6.420 -4.240 1.00 88.31 93 ILE A N 1
ATOM 788 C CA . ILE A 1 93 ? 5.127 -5.307 -4.073 1.00 88.31 93 ILE A CA 1
ATOM 789 C C . ILE A 1 93 ? 3.939 -5.741 -3.206 1.00 88.31 93 ILE A C 1
ATOM 791 O O . ILE A 1 93 ? 3.557 -5.015 -2.290 1.00 88.31 93 ILE A O 1
ATOM 795 N N . ILE A 1 94 ? 3.387 -6.938 -3.452 1.00 89.06 94 ILE A N 1
ATOM 796 C CA . ILE A 1 94 ? 2.327 -7.528 -2.616 1.00 89.06 94 ILE A CA 1
ATOM 797 C C . ILE A 1 94 ? 2.805 -7.672 -1.170 1.00 89.06 94 ILE A C 1
ATOM 799 O O . ILE A 1 94 ? 2.083 -7.281 -0.258 1.00 89.06 94 ILE A O 1
ATOM 803 N N . SER A 1 95 ? 4.007 -8.215 -0.962 1.00 89.94 95 SER A N 1
ATOM 804 C CA . SER A 1 95 ? 4.558 -8.463 0.371 1.00 89.94 95 SER A CA 1
ATOM 805 C C . SER A 1 95 ? 4.727 -7.171 1.166 1.00 89.94 95 SER A C 1
ATOM 807 O O . SER A 1 95 ? 4.314 -7.114 2.322 1.00 89.94 95 SER A O 1
ATOM 809 N N . ILE A 1 96 ? 5.304 -6.133 0.552 1.00 91.81 96 ILE A N 1
ATOM 810 C CA . ILE A 1 96 ? 5.491 -4.830 1.203 1.00 91.81 96 ILE A CA 1
ATOM 811 C C . ILE A 1 96 ? 4.129 -4.205 1.497 1.00 91.81 96 ILE A C 1
ATOM 813 O O . ILE A 1 96 ? 3.867 -3.802 2.623 1.00 91.81 96 ILE A O 1
ATOM 817 N N . LEU A 1 97 ? 3.218 -4.182 0.520 1.00 92.62 97 LEU A N 1
ATOM 818 C CA . LEU A 1 97 ? 1.889 -3.610 0.724 1.00 92.62 97 LEU A CA 1
ATOM 819 C C . LEU A 1 97 ? 1.127 -4.317 1.853 1.00 92.62 97 LEU A C 1
ATOM 821 O O . LEU A 1 97 ? 0.533 -3.650 2.695 1.00 92.62 97 LEU A O 1
ATOM 825 N N . LEU A 1 98 ? 1.162 -5.650 1.897 1.00 93.19 98 LEU A N 1
ATOM 826 C CA . LEU A 1 98 ? 0.511 -6.428 2.946 1.00 93.19 98 LEU A CA 1
ATOM 827 C C . LEU A 1 98 ? 1.125 -6.146 4.324 1.00 93.19 98 LEU A C 1
ATOM 829 O O . LEU A 1 98 ? 0.380 -6.005 5.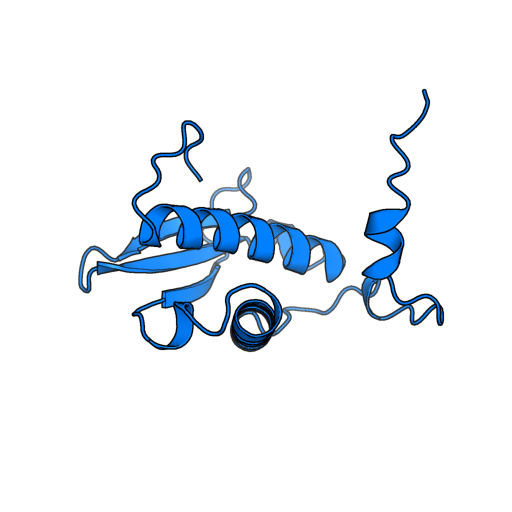292 1.00 93.19 98 LEU A O 1
ATOM 833 N N . HIS A 1 99 ? 2.452 -6.016 4.407 1.00 92.31 99 HIS A N 1
ATOM 834 C CA . HIS A 1 99 ? 3.147 -5.629 5.636 1.00 92.31 99 HIS A CA 1
ATOM 835 C C . HIS A 1 99 ? 2.651 -4.271 6.156 1.00 92.31 99 HIS A C 1
ATOM 837 O O . HIS A 1 99 ? 2.202 -4.176 7.299 1.00 92.31 99 HIS A O 1
ATOM 843 N N . GLU A 1 100 ? 2.599 -3.254 5.292 1.00 93.25 100 GLU A 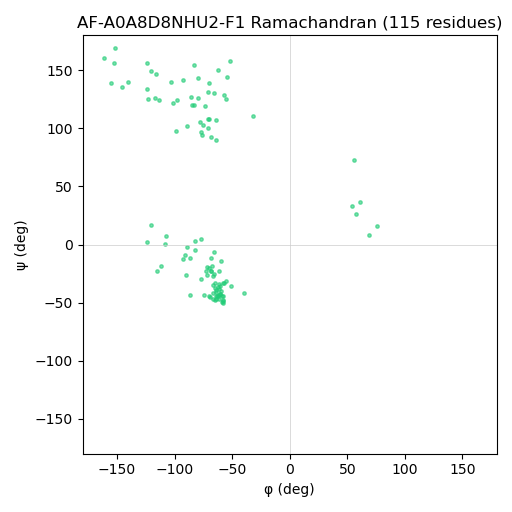N 1
ATOM 844 C CA . GLU A 1 100 ? 2.089 -1.931 5.676 1.00 93.25 100 GLU A CA 1
ATOM 845 C C . GLU A 1 100 ? 0.600 -1.955 6.050 1.00 93.25 100 GLU A C 1
ATOM 847 O O . GLU A 1 100 ? 0.156 -1.225 6.940 1.00 93.25 100 GLU A O 1
ATOM 852 N N . MET A 1 101 ? -0.197 -2.811 5.406 1.00 93.56 101 MET A N 1
ATOM 853 C CA . MET A 1 101 ? -1.606 -2.997 5.757 1.00 93.56 101 MET A CA 1
ATOM 854 C C . MET A 1 101 ? -1.782 -3.632 7.140 1.00 93.56 101 MET A C 1
ATOM 856 O O . MET A 1 101 ? -2.711 -3.260 7.855 1.00 93.56 101 MET A O 1
ATOM 860 N N . ILE A 1 102 ? -0.896 -4.539 7.560 1.00 92.50 102 ILE A N 1
ATOM 861 C CA . ILE A 1 102 ? -0.918 -5.095 8.921 1.00 92.50 102 ILE A CA 1
ATOM 862 C C . ILE A 1 102 ? -0.645 -3.987 9.943 1.00 92.50 102 ILE A C 1
ATOM 864 O O . ILE A 1 102 ? -1.426 -3.836 10.884 1.00 92.50 102 ILE A O 1
ATOM 868 N N . HIS A 1 103 ? 0.374 -3.153 9.715 1.00 89.94 103 HIS A N 1
ATOM 869 C CA . HIS A 1 103 ? 0.662 -1.995 10.570 1.00 89.94 103 HIS A CA 1
ATOM 870 C C . HIS A 1 103 ? -0.527 -1.030 10.661 1.00 89.94 103 HIS A C 1
ATOM 872 O O . HIS A 1 103 ? -0.931 -0.586 11.741 1.00 89.94 103 HIS A O 1
ATOM 878 N N . ALA A 1 104 ? -1.153 -0.740 9.520 1.00 90.44 104 ALA A N 1
ATOM 879 C CA . ALA A 1 104 ? -2.358 0.073 9.463 1.00 90.44 104 ALA A CA 1
ATOM 880 C C . ALA A 1 104 ? -3.522 -0.548 10.257 1.00 90.44 104 ALA A C 1
ATOM 882 O O . ALA A 1 104 ? -4.231 0.166 10.970 1.00 90.44 104 ALA A O 1
ATOM 883 N N . PHE A 1 105 ? -3.719 -1.864 10.155 1.00 91.25 105 PHE A N 1
ATOM 884 C CA . PHE A 1 105 ? -4.784 -2.581 10.852 1.00 91.25 105 PHE A CA 1
ATOM 885 C C . PHE A 1 105 ? -4.576 -2.582 12.368 1.00 91.25 105 PHE A C 1
ATOM 887 O O . PHE A 1 105 ? -5.489 -2.241 13.116 1.00 91.25 105 PHE A O 1
ATOM 894 N N . LEU A 1 106 ? -3.367 -2.893 12.831 1.00 89.69 106 LEU A N 1
ATOM 895 C CA . LEU A 1 106 ? -3.037 -2.896 14.257 1.00 89.69 106 LEU A CA 1
ATOM 896 C C . LEU A 1 106 ? -3.241 -1.513 14.879 1.00 89.69 106 LEU A C 1
ATOM 898 O O . LEU A 1 106 ? -3.843 -1.394 15.949 1.00 89.69 106 LEU A O 1
ATOM 902 N N . LYS A 1 107 ? -2.867 -0.454 14.154 1.00 85.69 107 LYS A N 1
ATOM 903 C CA . LYS A 1 107 ? -3.148 0.927 14.557 1.00 85.69 107 LYS A CA 1
ATOM 904 C C . LYS A 1 107 ? -4.647 1.227 14.657 1.00 85.69 107 LYS A C 1
ATOM 906 O O . LYS A 1 107 ? -5.052 1.947 15.569 1.00 85.69 107 LYS A O 1
ATOM 911 N N . LEU A 1 108 ? -5.475 0.698 13.749 1.00 86.50 108 LEU A N 1
ATOM 912 C CA . LEU A 1 108 ? -6.937 0.845 13.819 1.00 86.50 108 LEU A CA 1
ATOM 913 C C . LEU A 1 108 ? -7.534 0.153 15.048 1.00 86.50 108 LEU A C 1
ATOM 915 O O . LEU A 1 108 ? -8.462 0.690 15.649 1.00 86.50 108 LEU A O 1
ATOM 919 N N . GLU A 1 109 ? -6.991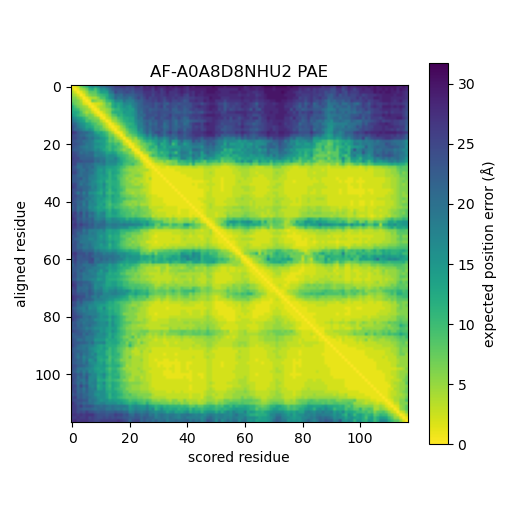 -0.999 15.429 1.00 88.19 109 GLU A N 1
ATOM 920 C CA . GLU A 1 109 ? -7.427 -1.763 16.602 1.00 88.19 109 GLU A CA 1
ATOM 921 C C . GLU A 1 109 ? -6.813 -1.232 17.917 1.00 88.19 109 GLU A C 1
ATOM 923 O O . GLU A 1 109 ? -7.060 -1.771 18.994 1.00 88.19 109 GLU A O 1
ATOM 928 N N . GLY A 1 110 ? -6.040 -0.139 17.857 1.00 86.06 110 GLY A N 1
ATOM 929 C CA . GLY A 1 110 ? -5.450 0.512 19.029 1.00 86.06 110 GLY A CA 1
ATOM 930 C C . GLY A 1 110 ? -4.245 -0.227 19.617 1.00 86.06 110 GLY A C 1
ATOM 931 O O . GLY A 1 110 ? -3.849 0.054 20.749 1.00 86.06 110 GLY A O 1
ATOM 932 N N . VAL A 1 111 ? -3.653 -1.155 18.863 1.00 86.88 111 VAL A N 1
ATOM 933 C CA . VAL A 1 111 ? -2.449 -1.886 19.262 1.00 86.88 111 VAL A CA 1
ATOM 934 C C . VAL A 1 111 ? -1.225 -1.002 19.014 1.00 86.88 111 VAL A C 1
ATOM 936 O O . VAL A 1 111 ? -1.023 -0.497 17.911 1.00 86.88 111 VAL A O 1
ATOM 939 N N . GLN A 1 112 ? -0.402 -0.801 20.047 1.00 76.38 112 GLN A N 1
ATOM 940 C CA . GLN A 1 112 ? 0.888 -0.124 19.906 1.00 76.38 112 GLN A CA 1
ATOM 941 C C . GLN A 1 112 ? 1.959 -1.120 19.478 1.00 76.38 112 GLN A C 1
ATOM 943 O O . GLN A 1 112 ? 2.256 -2.071 20.200 1.00 76.38 112 GLN A O 1
ATOM 948 N N . GLU A 1 113 ? 2.566 -0.871 18.325 1.00 72.81 113 GLU A N 1
ATOM 949 C CA . GLU A 1 113 ? 3.714 -1.636 17.853 1.00 72.81 113 GLU 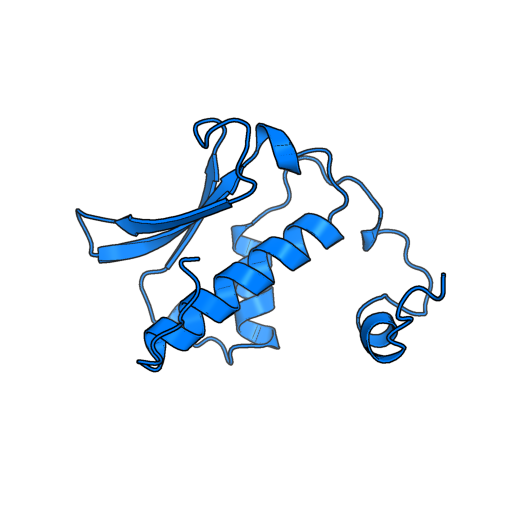A CA 1
ATOM 950 C C . GLU A 1 113 ? 5.023 -0.966 18.282 1.00 72.81 113 GLU A C 1
ATOM 952 O O . GLU A 1 113 ? 5.144 0.259 18.286 1.00 72.81 113 GLU A O 1
ATOM 957 N N . SER A 1 114 ? 6.016 -1.778 18.656 1.00 67.62 114 SER A N 1
ATOM 958 C CA . SER A 1 114 ? 7.371 -1.319 19.002 1.00 67.62 114 SER A CA 1
ATOM 959 C C . SER A 1 114 ? 8.173 -0.857 17.787 1.00 67.62 114 SER A C 1
ATOM 961 O O . SER A 1 114 ? 9.179 -0.161 17.927 1.00 67.62 114 SER A O 1
ATOM 963 N N . ASN A 1 115 ? 7.746 -1.283 16.601 1.00 59.34 115 ASN A N 1
ATOM 964 C CA . ASN A 1 115 ? 8.436 -1.056 15.350 1.00 59.34 115 ASN A CA 1
ATOM 965 C C . ASN A 1 115 ? 7.709 0.091 14.655 1.00 59.34 115 ASN A C 1
ATOM 967 O O . ASN A 1 115 ? 6.504 0.019 14.422 1.00 59.34 115 ASN A O 1
ATOM 971 N N . ASN A 1 116 ? 8.438 1.164 14.365 1.00 53.56 116 ASN A N 1
ATOM 972 C CA . ASN A 1 116 ? 7.908 2.249 13.556 1.00 53.56 116 ASN A CA 1
ATOM 973 C C . ASN A 1 116 ? 7.794 1.714 12.125 1.00 53.56 116 ASN A C 1
ATOM 975 O O . ASN A 1 116 ? 8.822 1.617 11.459 1.00 53.56 116 ASN A O 1
ATOM 979 N N . GLY A 1 117 ? 6.595 1.323 11.689 1.00 50.06 117 GLY A N 1
ATOM 980 C CA . GLY A 1 117 ? 6.312 1.239 10.254 1.00 50.06 117 GLY A CA 1
ATOM 981 C C . GLY A 1 117 ? 6.639 2.569 9.586 1.00 50.06 117 GLY A C 1
ATOM 982 O O . GLY A 1 117 ? 6.087 3.595 10.052 1.00 50.06 117 GLY A O 1
#

Radius of gyration: 15.27 Å; Cα contacts (8 Å, |Δi|>4): 131; chains: 1; bounding box: 38×43×35 Å